Protein AF-A0A9P7BYN9-F1 (afdb_monomer)

Radius of gyration: 14.56 Å; Cα contacts (8 Å, |Δi|>4): 136; chains: 1; bounding box: 38×17×39 Å

Secondary structure (DSSP, 8-state):
-EEEEEEE-TTS-EEEEEEEEEEE---GGG-S---S-EEEEEEEESSTT--EEEEEES---HHHHHHHHIIIIIS---

Nearest PDB structures (foldseek):
  4xb6-assembly1_E  TM=3.215E-01  e=2.404E+00  Escherichia coli str. K-12 substr. MG1655
  3ugv-assembly1_H  TM=3.642E-01  e=5.826E+00  alpha proteobacterium BAL199
  7z15-assembly1_A  TM=2.366E-01  e=2.404E+00  Escherichia coli
  7z19-assembly1_A  TM=2.457E-01  e=3.633E+00  Escherichia coli

Foldseek 3Di:
DDWDFQQADPVRHTWIKDKDKDFDADDDVNDDDHPDGWIKIKIWTPDPVGDMDIDTDRDPDPVVVVVCCCVCRHVVPD

Mean predicted aligned error: 6.22 Å

Structure (mmCIF, N/CA/C/O backbone):
data_AF-A0A9P7BYN9-F1
#
_entry.id   AF-A0A9P7BYN9-F1
#
loop_
_atom_site.group_PDB
_atom_site.id
_atom_site.type_symbol
_atom_site.label_atom_id
_atom_site.label_alt_id
_atom_site.label_comp_id
_atom_site.label_asym_id
_atom_site.label_entity_id
_atom_site.label_seq_id
_atom_site.pdbx_PDB_ins_code
_atom_site.Cartn_x
_atom_site.Cartn_y
_atom_site.Cartn_z
_atom_site.occupancy
_atom_site.B_iso_or_equiv
_atom_site.auth_seq_id
_atom_site.auth_comp_id
_atom_site.auth_asym_id
_atom_site.auth_atom_id
_atom_site.pdbx_PDB_model_num
ATOM 1 N N . MET A 1 1 ? -4.552 11.175 -1.814 1.00 63.84 1 MET A N 1
ATOM 2 C CA . MET A 1 1 ? -4.126 10.868 -3.190 1.00 63.84 1 MET A CA 1
ATOM 3 C C . MET A 1 1 ? -2.736 11.419 -3.495 1.00 63.84 1 MET A C 1
ATOM 5 O O . MET A 1 1 ? -2.562 12.629 -3.596 1.00 63.84 1 MET A O 1
ATOM 9 N N . PHE A 1 2 ? -1.762 10.524 -3.642 1.00 80.62 2 PHE A N 1
ATOM 10 C CA . PHE A 1 2 ? -0.389 10.795 -4.077 1.00 80.62 2 PHE A CA 1
ATOM 11 C C . PHE A 1 2 ? -0.122 10.088 -5.409 1.00 80.62 2 PHE A C 1
ATOM 13 O O . PHE A 1 2 ? -0.703 9.037 -5.667 1.00 80.62 2 PHE A O 1
ATOM 20 N N . LYS A 1 3 ? 0.749 10.654 -6.249 1.00 85.81 3 LYS A N 1
ATOM 21 C CA . LYS A 1 3 ? 1.199 10.043 -7.508 1.00 85.81 3 LYS A CA 1
ATOM 22 C C . LYS A 1 3 ? 2.698 9.820 -7.445 1.00 85.81 3 LYS A C 1
ATOM 24 O O . LYS A 1 3 ? 3.429 10.757 -7.134 1.00 85.81 3 LYS A O 1
ATOM 29 N N . LEU A 1 4 ? 3.141 8.607 -7.742 1.00 85.31 4 LEU A N 1
ATOM 30 C CA . LEU A 1 4 ? 4.554 8.243 -7.777 1.00 85.31 4 LEU A CA 1
ATOM 31 C C . LEU A 1 4 ? 4.862 7.457 -9.046 1.00 85.31 4 LEU A C 1
ATOM 33 O O . LEU A 1 4 ? 3.999 6.761 -9.567 1.00 85.31 4 LEU A O 1
ATOM 37 N N . VAL A 1 5 ? 6.092 7.569 -9.538 1.00 86.06 5 VAL A N 1
ATOM 38 C CA . VAL A 1 5 ? 6.572 6.773 -10.673 1.00 86.06 5 VAL A CA 1
ATOM 39 C C . VAL A 1 5 ? 7.283 5.539 -10.121 1.00 86.06 5 VAL A C 1
ATOM 41 O O . VAL A 1 5 ? 8.205 5.680 -9.320 1.00 86.06 5 VAL A O 1
ATOM 44 N N . ARG A 1 6 ? 6.835 4.348 -10.531 1.00 82.94 6 ARG A N 1
ATOM 45 C CA . ARG A 1 6 ? 7.422 3.049 -10.151 1.00 82.94 6 ARG A CA 1
ATOM 46 C C . ARG A 1 6 ? 8.597 2.663 -11.046 1.00 82.94 6 ARG A C 1
ATOM 48 O O . ARG A 1 6 ? 9.609 2.172 -10.569 1.00 82.94 6 ARG A O 1
ATOM 55 N N . GLY A 1 7 ? 8.469 2.904 -12.346 1.00 83.31 7 GLY A N 1
ATOM 56 C CA . GLY A 1 7 ? 9.457 2.507 -13.345 1.00 83.31 7 GLY A CA 1
ATOM 57 C C . GLY A 1 7 ? 8.978 2.828 -14.754 1.00 83.31 7 GLY A C 1
ATOM 58 O O . GLY A 1 7 ? 8.074 3.646 -14.921 1.00 83.31 7 GLY A O 1
ATOM 59 N N . VAL A 1 8 ? 9.568 2.180 -15.757 1.00 83.88 8 VAL A N 1
ATOM 60 C CA . VAL A 1 8 ? 9.190 2.318 -17.171 1.00 83.88 8 VAL A CA 1
ATOM 61 C C . VAL A 1 8 ? 8.516 1.025 -17.634 1.00 83.88 8 VAL A C 1
ATOM 63 O O . VAL A 1 8 ? 9.015 -0.063 -17.354 1.00 83.88 8 VAL A O 1
ATOM 66 N N . GLY A 1 9 ? 7.365 1.147 -18.291 1.00 80.88 9 GLY A N 1
ATOM 67 C CA . GLY A 1 9 ? 6.611 0.031 -18.851 1.00 80.88 9 GLY A CA 1
ATOM 68 C C . GLY A 1 9 ? 7.235 -0.527 -20.126 1.00 80.88 9 GLY A C 1
ATOM 69 O O . GLY A 1 9 ? 8.189 0.021 -20.678 1.00 80.88 9 GLY A O 1
ATOM 70 N N . SER A 1 10 ? 6.671 -1.626 -20.624 1.00 78.88 10 SER A N 1
ATOM 71 C CA . SER A 1 10 ? 7.087 -2.257 -21.886 1.00 78.88 10 SER A CA 1
ATOM 72 C C . SER A 1 10 ? 6.924 -1.346 -23.109 1.00 78.88 10 SER A C 1
ATOM 74 O O . SER A 1 10 ? 7.547 -1.571 -24.139 1.00 78.88 10 SER A O 1
ATOM 76 N N . ASP A 1 11 ? 6.083 -0.322 -22.996 1.00 82.75 11 ASP A N 1
ATOM 77 C CA . ASP A 1 11 ? 5.819 0.720 -23.987 1.00 82.75 11 ASP A CA 1
ATOM 78 C C . ASP A 1 11 ? 6.779 1.921 -23.884 1.00 82.75 11 ASP A C 1
ATOM 80 O O . ASP A 1 11 ? 6.638 2.896 -24.623 1.00 82.75 11 ASP A O 1
ATOM 84 N N . GLY A 1 12 ? 7.750 1.877 -22.965 1.00 84.00 12 GLY A N 1
ATOM 85 C CA . GLY A 1 12 ? 8.683 2.976 -22.723 1.00 84.00 12 GLY A CA 1
ATOM 86 C C . GLY A 1 12 ? 8.081 4.150 -21.944 1.00 84.00 12 GLY A C 1
ATOM 87 O O . GLY A 1 12 ? 8.759 5.162 -21.767 1.00 84.00 12 GLY A O 1
ATOM 88 N N . GLN A 1 13 ? 6.837 4.043 -21.461 1.00 87.50 13 GLN A N 1
ATOM 89 C CA . GLN A 1 13 ? 6.172 5.099 -20.695 1.00 87.50 13 GLN A CA 1
ATOM 90 C C . GLN A 1 13 ? 6.372 4.914 -19.184 1.00 87.50 13 GLN A C 1
ATOM 92 O O . GLN A 1 13 ? 6.485 3.785 -18.700 1.00 87.50 13 GLN A O 1
ATOM 97 N N . PRO A 1 14 ? 6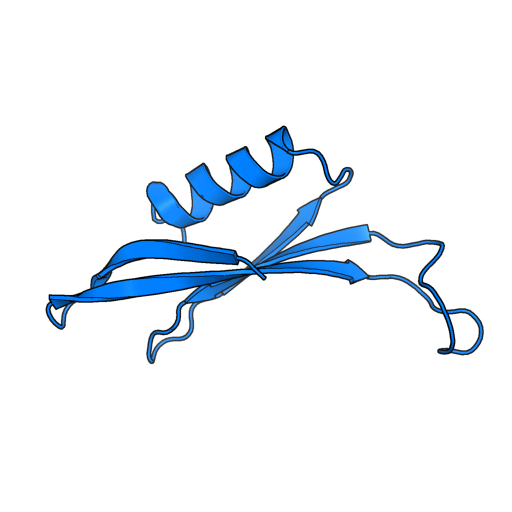.405 6.002 -18.395 1.00 87.56 14 PRO A N 1
ATOM 98 C CA . PRO A 1 14 ? 6.500 5.895 -16.947 1.00 87.56 14 PRO A CA 1
ATOM 99 C C . PRO A 1 14 ? 5.231 5.266 -16.358 1.00 87.56 14 PRO A C 1
ATOM 101 O O . PRO A 1 14 ? 4.116 5.749 -16.561 1.00 87.56 14 PRO A O 1
ATOM 104 N N . ILE A 1 15 ? 5.410 4.222 -15.552 1.00 88.12 15 ILE A N 1
ATOM 105 C CA . ILE A 1 15 ? 4.338 3.605 -14.771 1.00 88.12 15 ILE A CA 1
ATOM 106 C C . ILE A 1 15 ? 4.049 4.504 -13.572 1.00 88.12 15 ILE A C 1
ATOM 108 O O . ILE A 1 15 ? 4.840 4.585 -12.628 1.00 88.12 15 ILE A O 1
ATOM 112 N N . VAL A 1 16 ? 2.899 5.176 -13.609 1.00 89.69 16 VAL A N 1
ATOM 113 C CA . VAL A 1 16 ? 2.417 6.018 -12.511 1.00 89.69 16 VAL A CA 1
ATOM 114 C C . VAL A 1 16 ? 1.526 5.197 -11.586 1.00 89.69 16 VAL A C 1
ATOM 116 O O . VAL A 1 16 ? 0.525 4.633 -12.020 1.00 89.69 16 VAL A O 1
ATOM 119 N N . VAL A 1 17 ? 1.857 5.176 -10.300 1.00 89.75 17 VAL A N 1
ATOM 120 C CA . VAL A 1 17 ? 1.047 4.598 -9.227 1.00 89.75 17 VAL A CA 1
ATOM 121 C C . VAL A 1 17 ? 0.319 5.720 -8.501 1.00 89.75 17 VAL A C 1
ATOM 123 O O . VAL A 1 17 ? 0.929 6.689 -8.045 1.00 89.75 17 VAL A O 1
ATOM 126 N N . GLU A 1 18 ? -0.993 5.581 -8.371 1.00 91.25 18 GLU A N 1
ATOM 127 C CA . GLU A 1 18 ? -1.818 6.429 -7.522 1.00 91.25 18 GLU A CA 1
ATOM 128 C C . GLU A 1 18 ? -2.056 5.762 -6.184 1.00 91.25 18 GLU A C 1
ATOM 130 O O . GLU A 1 18 ? -2.586 4.660 -6.135 1.00 91.25 18 GLU A O 1
ATOM 135 N N . ILE A 1 19 ? -1.699 6.452 -5.107 1.00 89.69 19 ILE A N 1
ATOM 136 C CA . ILE A 1 19 ? -1.824 5.953 -3.743 1.00 89.69 19 ILE A CA 1
ATOM 137 C C . ILE A 1 19 ? -2.874 6.767 -3.007 1.00 89.69 19 ILE A C 1
ATOM 139 O O . ILE A 1 19 ? -2.852 8.004 -3.026 1.00 89.69 19 ILE A O 1
ATOM 143 N N . ASP A 1 20 ? -3.776 6.078 -2.323 1.00 89.62 20 ASP A N 1
ATOM 144 C CA . ASP A 1 20 ? -4.773 6.702 -1.473 1.00 89.62 20 ASP A CA 1
ATOM 145 C C . ASP A 1 20 ? -4.912 6.003 -0.121 1.00 89.62 20 ASP A C 1
ATOM 147 O O . ASP A 1 20 ? -4.588 4.827 0.053 1.00 89.62 20 ASP A O 1
ATOM 151 N N . GLU A 1 21 ? -5.391 6.765 0.856 1.00 89.12 21 GLU A N 1
ATOM 152 C CA . GLU A 1 21 ? -5.580 6.314 2.227 1.00 89.12 21 GLU A CA 1
ATOM 153 C C . GLU A 1 21 ? -7.045 6.464 2.603 1.00 89.12 21 GLU A C 1
ATOM 155 O O . GLU A 1 21 ? -7.617 7.555 2.566 1.00 89.12 21 GLU A O 1
ATOM 160 N N . SER A 1 22 ? -7.653 5.369 3.034 1.00 88.12 22 SER A N 1
ATOM 161 C CA . SER A 1 22 ? -9.054 5.349 3.417 1.00 88.12 22 SER A CA 1
ATOM 162 C C . SER A 1 22 ? -9.232 4.623 4.739 1.00 88.12 22 SER A C 1
ATOM 164 O O . SER A 1 22 ? -8.803 3.488 4.917 1.00 88.12 22 SER A O 1
ATOM 166 N N . LYS A 1 23 ? -9.917 5.262 5.691 1.00 87.19 23 LYS A N 1
ATOM 167 C CA . LYS A 1 23 ? -10.369 4.581 6.907 1.00 87.19 23 LYS A CA 1
ATOM 168 C C . LYS A 1 23 ? -11.632 3.787 6.579 1.00 87.19 23 LYS A C 1
ATOM 170 O O . LYS A 1 23 ? -12.635 4.381 6.174 1.00 87.19 23 LYS A O 1
ATOM 175 N N . PHE A 1 24 ? -11.597 2.473 6.765 1.00 84.00 24 PHE A N 1
ATOM 176 C CA . PHE A 1 24 ? -12.726 1.562 6.591 1.00 84.00 24 PHE A CA 1
ATOM 177 C C . PHE A 1 24 ? -13.305 1.193 7.944 1.00 84.00 24 PHE A C 1
ATOM 179 O O . PHE A 1 24 ? -12.597 0.758 8.840 1.00 84.00 24 PHE A O 1
ATOM 186 N N . GLY A 1 25 ? -14.608 1.372 8.108 1.00 84.88 25 GLY A N 1
ATOM 187 C CA . GLY A 1 25 ? -15.249 1.132 9.387 1.00 84.88 25 GLY A CA 1
ATOM 188 C C . GLY A 1 25 ? -16.738 1.400 9.341 1.00 84.88 25 GLY A C 1
ATOM 189 O O . GLY A 1 25 ? -17.228 2.104 8.444 1.00 84.88 25 GLY A O 1
ATOM 190 N N . LYS A 1 26 ? -17.455 0.819 10.304 1.00 80.75 26 LYS A N 1
ATOM 191 C CA . LYS A 1 26 ? -18.904 0.962 10.412 1.00 80.75 26 LYS A CA 1
ATOM 192 C C . LYS A 1 26 ? -19.235 2.425 10.694 1.00 80.75 26 LYS A C 1
ATOM 194 O O . LYS A 1 26 ? -18.729 3.038 11.630 1.00 80.75 26 LYS A O 1
ATOM 199 N N . ARG A 1 27 ? -20.094 2.998 9.857 1.00 81.75 27 ARG A N 1
ATOM 200 C CA . ARG A 1 27 ? -20.641 4.340 10.071 1.00 81.75 27 ARG A CA 1
ATOM 201 C C . ARG A 1 27 ? -21.896 4.231 10.932 1.00 81.75 27 ARG A C 1
ATOM 203 O O . ARG A 1 27 ? -22.692 3.308 10.746 1.00 81.75 27 ARG A O 1
ATOM 210 N N . LYS A 1 28 ? -22.113 5.187 11.838 1.00 79.00 28 LYS A N 1
ATOM 211 C CA . LYS A 1 28 ? -23.363 5.265 12.606 1.00 79.00 28 LYS A CA 1
AT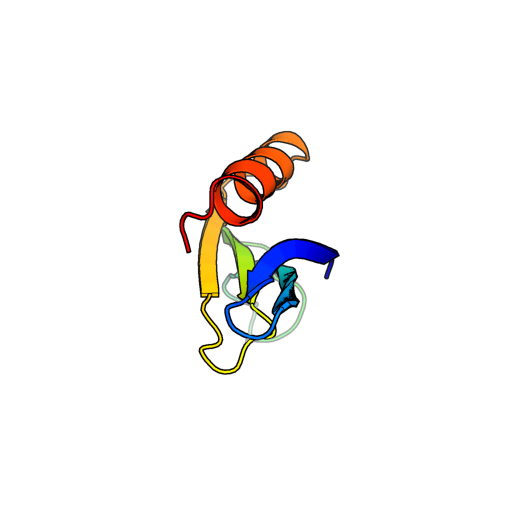OM 212 C C . LYS A 1 28 ? -24.514 5.526 11.627 1.00 79.00 28 LYS A C 1
ATOM 214 O O . LYS A 1 28 ? -24.520 6.540 10.939 1.00 79.00 28 LYS A O 1
ATOM 219 N N . TYR A 1 29 ? -25.451 4.585 11.508 1.00 83.56 29 TYR A N 1
ATOM 220 C CA . TYR A 1 29 ? -26.553 4.640 10.531 1.00 83.56 29 TYR A CA 1
ATOM 221 C C . TYR A 1 29 ? -26.109 4.824 9.066 1.00 83.56 29 TYR A C 1
ATOM 223 O O . TYR A 1 29 ? -26.795 5.488 8.293 1.00 83.56 29 TYR A O 1
ATOM 231 N N . ASN A 1 30 ? -24.935 4.306 8.681 1.00 79.88 30 ASN A N 1
ATOM 232 C CA . ASN A 1 30 ? -24.321 4.540 7.362 1.00 79.88 30 ASN A CA 1
ATOM 233 C C . ASN A 1 30 ? -24.050 6.023 7.020 1.00 79.88 30 ASN A C 1
ATOM 235 O O . ASN A 1 30 ? -23.656 6.342 5.897 1.00 79.88 30 ASN A O 1
ATOM 239 N N . LYS A 1 31 ? -24.175 6.929 7.999 1.00 76.12 31 LYS A N 1
ATOM 240 C CA . LYS A 1 31 ? -24.020 8.380 7.855 1.00 76.12 31 LYS A CA 1
ATOM 241 C C . LYS A 1 31 ? -22.882 8.903 8.741 1.00 76.12 31 LYS A C 1
ATOM 243 O O . LYS A 1 31 ? -22.525 8.308 9.755 1.00 76.12 31 LYS A O 1
ATOM 248 N N . GLY A 1 32 ? -22.307 10.038 8.351 1.00 76.69 32 GLY A N 1
ATOM 249 C CA . GLY A 1 32 ? -21.294 10.741 9.143 1.00 76.69 32 GLY A CA 1
ATOM 250 C C . GLY A 1 32 ? -19.886 10.125 9.124 1.00 76.69 32 GLY A C 1
ATOM 251 O O . GLY A 1 32 ? -19.548 9.270 8.300 1.00 76.69 32 GLY A O 1
ATOM 252 N N . LYS A 1 33 ? -19.038 10.633 10.028 1.00 74.75 33 LYS A N 1
ATOM 253 C CA . LYS A 1 33 ? -17.611 10.295 10.144 1.00 74.75 33 LYS A CA 1
ATOM 254 C C . LYS A 1 33 ? -17.420 8.843 10.598 1.00 74.75 33 LYS A C 1
ATOM 256 O O . LYS A 1 33 ? -18.152 8.341 11.446 1.00 74.75 33 LYS A O 1
ATOM 261 N N . ARG A 1 34 ? -16.394 8.177 10.062 1.00 73.75 34 ARG A N 1
ATOM 262 C CA . ARG A 1 34 ? -15.963 6.846 10.516 1.00 73.75 34 ARG A CA 1
ATOM 263 C C . ARG A 1 34 ? -15.154 6.991 11.804 1.00 73.75 34 ARG A C 1
ATOM 265 O O . ARG A 1 34 ? -14.032 7.499 11.767 1.00 73.75 34 ARG A O 1
ATOM 272 N N . VAL A 1 35 ? -15.753 6.604 12.927 1.00 65.56 35 VAL A N 1
ATOM 273 C CA . VAL A 1 35 ? -15.148 6.732 14.262 1.00 65.56 35 VAL A CA 1
ATOM 274 C C . VAL A 1 35 ? -14.290 5.500 14.550 1.00 65.56 35 VAL A C 1
ATOM 276 O O . VAL A 1 35 ? -13.069 5.643 14.617 1.00 65.56 35 VAL A O 1
ATOM 279 N N . ASP A 1 36 ? -14.885 4.306 14.521 1.00 75.31 36 ASP A N 1
ATOM 280 C CA . ASP A 1 36 ? -14.174 3.024 14.577 1.00 75.31 36 ASP A CA 1
ATOM 281 C C . ASP A 1 36 ? -13.905 2.477 13.181 1.00 75.31 36 ASP A C 1
ATOM 283 O O . ASP A 1 36 ? -14.794 2.456 12.327 1.00 75.31 36 ASP A O 1
ATOM 287 N N . GLY A 1 37 ? -12.663 2.064 12.931 1.00 79.75 37 GLY A N 1
ATOM 288 C CA . GLY A 1 37 ? -12.271 1.521 11.640 1.00 79.75 37 GLY A CA 1
ATOM 289 C C . GLY A 1 37 ? -10.772 1.307 11.476 1.00 79.75 37 GLY A C 1
ATOM 290 O O . GLY A 1 37 ? -9.967 1.960 12.138 1.00 79.75 37 GLY A O 1
ATOM 291 N N . VAL A 1 38 ? -10.433 0.421 10.548 1.00 87.88 38 VAL A N 1
ATOM 292 C CA . VAL A 1 38 ? -9.071 0.086 10.135 1.00 87.88 38 VAL A CA 1
ATOM 293 C C . VAL A 1 38 ? -8.638 1.053 9.038 1.00 87.88 38 VAL A C 1
ATOM 295 O O . VAL A 1 38 ? -9.422 1.396 8.150 1.00 87.88 38 VAL A O 1
ATOM 298 N N . TRP A 1 39 ? -7.399 1.526 9.096 1.00 89.19 39 TRP A N 1
ATOM 299 C CA . TRP A 1 39 ? -6.828 2.287 7.993 1.00 89.19 39 TRP A CA 1
ATOM 300 C C . TRP A 1 39 ? -6.415 1.330 6.887 1.00 89.19 39 TRP A C 1
ATOM 302 O O . TRP A 1 39 ? -5.747 0.336 7.145 1.00 89.19 39 TRP A O 1
ATOM 312 N N . VAL A 1 40 ? -6.812 1.632 5.660 1.00 89.81 40 VAL A N 1
ATOM 313 C CA . VAL A 1 40 ? -6.372 0.914 4.470 1.00 89.81 40 VAL A CA 1
ATOM 314 C C . VAL A 1 40 ? -5.612 1.892 3.598 1.00 89.81 40 VAL A C 1
ATOM 316 O O . VAL A 1 40 ? -6.100 2.985 3.308 1.00 89.81 40 VAL A O 1
ATOM 319 N N . VAL A 1 41 ? -4.417 1.489 3.197 1.00 90.56 41 VAL A N 1
ATOM 320 C CA . VAL A 1 41 ? -3.613 2.178 2.195 1.00 90.56 41 VAL A CA 1
ATOM 321 C C . VAL A 1 41 ? -3.683 1.341 0.934 1.00 90.56 41 VAL A C 1
ATOM 323 O O . VAL A 1 41 ? -3.439 0.135 0.979 1.00 90.56 41 VAL A O 1
ATOM 326 N N . GLY A 1 42 ? -4.060 1.966 -0.171 1.00 90.44 42 GLY A N 1
ATOM 327 C CA . GLY A 1 42 ? -4.144 1.304 -1.460 1.00 90.44 42 GLY A CA 1
ATOM 328 C C . GLY A 1 42 ? -3.348 2.047 -2.510 1.00 90.44 42 GLY A C 1
ATOM 329 O O . GLY A 1 42 ? -3.248 3.271 -2.453 1.00 90.44 42 GLY A O 1
ATOM 330 N N . GLY A 1 43 ? -2.806 1.307 -3.468 1.00 91.38 43 GLY A N 1
ATOM 331 C CA . GLY A 1 43 ? -2.181 1.868 -4.654 1.00 91.38 43 GLY A CA 1
ATOM 332 C C . GLY A 1 43 ? -2.716 1.201 -5.910 1.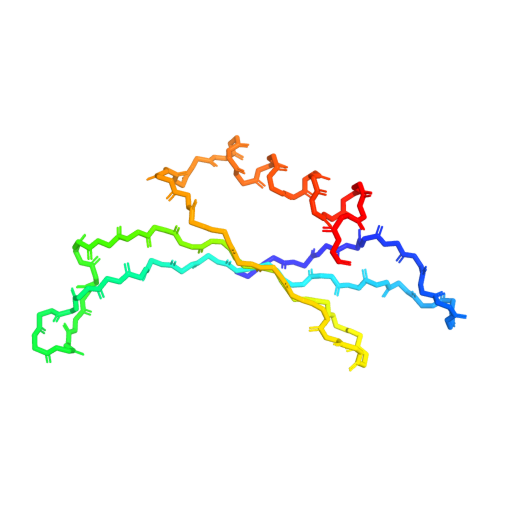00 91.38 43 GLY A C 1
ATOM 333 O O . GLY A 1 43 ? -2.967 -0.002 -5.898 1.00 91.38 43 GLY A O 1
ATOM 334 N N . VAL A 1 44 ? -2.896 1.972 -6.979 1.00 90.94 44 VAL A N 1
ATOM 335 C CA . VAL A 1 44 ? -3.295 1.470 -8.296 1.00 90.94 44 VAL A CA 1
ATOM 336 C C . VAL A 1 44 ? -2.369 2.013 -9.374 1.00 90.94 44 VAL A C 1
ATOM 338 O O . VAL A 1 44 ? -2.101 3.214 -9.442 1.00 90.94 44 VAL A O 1
ATOM 341 N N . GLU A 1 45 ? -1.879 1.128 -10.231 1.00 90.25 45 GLU A N 1
ATOM 342 C CA . GLU A 1 45 ? -1.125 1.509 -11.417 1.00 90.25 45 GLU A CA 1
ATOM 343 C C . GLU A 1 45 ? -2.061 2.103 -12.476 1.00 90.25 45 GLU A C 1
ATOM 345 O O . GLU A 1 45 ? -3.103 1.541 -12.820 1.00 90.25 45 GLU A O 1
ATOM 350 N N . ARG A 1 46 ? -1.669 3.240 -13.054 1.00 88.81 46 ARG A N 1
ATOM 351 C CA . ARG A 1 46 ? -2.319 3.863 -14.217 1.00 88.81 46 ARG A CA 1
ATOM 352 C C . ARG A 1 46 ? -1.899 3.177 -15.522 1.00 88.81 46 ARG A C 1
ATOM 354 O O . ARG A 1 46 ? -1.592 3.837 -16.507 1.00 88.81 46 ARG A O 1
ATOM 361 N N . THR A 1 47 ? -1.896 1.851 -15.519 1.00 86.75 47 THR A N 1
ATOM 362 C CA . THR A 1 47 ? -1.607 0.991 -16.671 1.00 86.75 47 THR A CA 1
ATOM 363 C C . THR A 1 47 ? -2.892 0.302 -17.143 1.00 86.75 47 THR A C 1
ATOM 365 O O . THR A 1 47 ? -3.889 0.294 -16.413 1.00 86.75 47 THR A O 1
ATOM 368 N N . PRO A 1 48 ? -2.919 -0.285 -18.354 1.00 83.44 48 PRO A N 1
ATOM 369 C CA . PRO A 1 48 ? -4.060 -1.081 -18.813 1.00 83.44 48 PRO A CA 1
ATOM 370 C C . PRO A 1 48 ? -4.374 -2.274 -17.900 1.00 83.44 48 PRO A C 1
ATOM 372 O O . PRO A 1 48 ? -5.543 -2.579 -17.679 1.00 83.44 48 PRO A O 1
ATOM 375 N N . GLU A 1 49 ? -3.342 -2.899 -17.327 1.00 85.19 49 GLU A N 1
ATOM 376 C CA . GLU A 1 49 ? -3.470 -4.029 -16.396 1.00 85.19 49 GLU A CA 1
ATOM 377 C C . GLU A 1 49 ? -4.068 -3.620 -15.042 1.00 85.19 49 GLU A C 1
ATOM 379 O O . GLU A 1 49 ? -4.653 -4.456 -14.356 1.00 85.19 49 GLU A O 1
ATOM 384 N N . ARG A 1 50 ? -3.959 -2.332 -14.670 1.00 84.94 50 ARG A N 1
ATOM 385 C CA . ARG A 1 50 ? -4.513 -1.748 -13.435 1.00 84.94 50 ARG A CA 1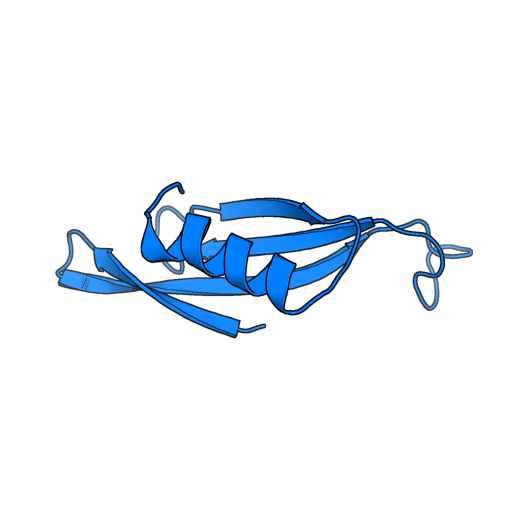
ATOM 386 C C . ARG A 1 50 ? -4.186 -2.558 -12.185 1.00 84.94 50 ARG A C 1
ATOM 388 O O . ARG A 1 50 ? -5.047 -2.760 -11.324 1.00 84.94 50 ARG A O 1
ATOM 395 N N . LYS A 1 51 ? -2.941 -3.021 -12.075 1.00 87.94 51 LYS A N 1
ATOM 396 C CA . LYS A 1 51 ? -2.508 -3.737 -10.882 1.00 87.94 51 LYS A CA 1
ATOM 397 C C . LYS A 1 51 ? -2.705 -2.860 -9.649 1.00 87.94 51 LYS A C 1
ATOM 399 O O . LYS A 1 51 ? -2.468 -1.648 -9.686 1.00 87.94 51 LYS A O 1
ATOM 404 N N . MET A 1 52 ? -3.173 -3.471 -8.568 1.00 89.38 52 MET A N 1
ATOM 405 C CA . MET A 1 52 ? -3.492 -2.759 -7.340 1.00 89.38 52 MET A CA 1
ATOM 406 C C . MET A 1 52 ? -3.077 -3.550 -6.109 1.00 89.38 52 MET A C 1
ATOM 408 O O . MET A 1 52 ? -3.143 -4.777 -6.096 1.00 89.38 52 MET A O 1
ATOM 412 N N . PHE A 1 53 ? -2.734 -2.828 -5.049 1.00 88.62 53 PHE A N 1
ATOM 413 C CA . PHE A 1 53 ? -2.533 -3.393 -3.721 1.00 88.62 53 PHE A CA 1
ATOM 414 C C . PHE A 1 53 ? -3.408 -2.663 -2.705 1.00 88.62 53 PHE A C 1
ATOM 416 O O . PHE A 1 53 ? -3.714 -1.480 -2.861 1.00 88.62 53 PHE A O 1
ATOM 423 N N . LEU A 1 54 ? -3.811 -3.378 -1.657 1.00 90.00 54 LEU A N 1
ATOM 424 C CA . LEU A 1 54 ? -4.605 -2.863 -0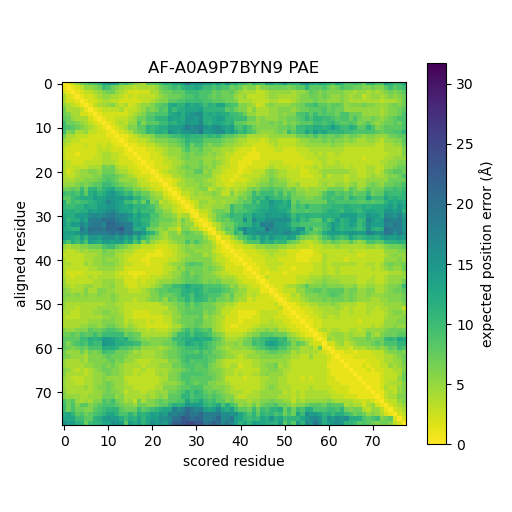.545 1.00 90.00 54 LEU A CA 1
ATOM 425 C C . LEU A 1 54 ? -4.056 -3.461 0.747 1.00 90.00 54 LEU A C 1
ATOM 427 O O . LEU A 1 54 ? -4.036 -4.679 0.909 1.00 90.00 54 LEU A O 1
ATOM 431 N N . LEU A 1 55 ? -3.619 -2.609 1.667 1.00 90.06 55 LEU A N 1
ATOM 432 C CA . LEU A 1 55 ? -3.003 -3.023 2.923 1.00 90.06 55 LEU A CA 1
ATOM 433 C C . LEU A 1 55 ? -3.681 -2.350 4.097 1.00 90.06 55 LEU A C 1
ATOM 435 O O . LEU A 1 55 ? -3.804 -1.127 4.155 1.00 90.06 55 LEU A O 1
ATOM 439 N N . THR A 1 56 ? -4.081 -3.159 5.069 1.00 90.06 56 THR A N 1
ATOM 440 C CA . THR A 1 56 ? -4.550 -2.668 6.359 1.00 90.06 56 THR A CA 1
ATOM 441 C C . THR A 1 56 ? -3.361 -2.252 7.211 1.00 90.06 56 THR A C 1
ATOM 443 O O . THR A 1 56 ? -2.492 -3.072 7.504 1.00 90.06 56 THR A O 1
ATOM 446 N N . VAL A 1 57 ? -3.340 -0.999 7.656 1.00 86.81 57 VAL A N 1
ATOM 447 C CA . VAL A 1 57 ? -2.337 -0.484 8.587 1.00 86.81 57 VAL A CA 1
ATOM 448 C C . VAL A 1 57 ? -2.983 -0.160 9.933 1.00 86.81 57 VAL A C 1
ATOM 450 O O . VAL A 1 57 ? -4.059 0.442 9.973 1.00 86.81 57 VAL A O 1
ATOM 453 N N . PRO A 1 58 ? -2.346 -0.524 11.058 1.00 80.25 58 PRO A N 1
ATOM 454 C CA . PRO A 1 58 ? -2.872 -0.184 12.375 1.00 80.25 58 PRO A CA 1
ATOM 455 C C . PRO A 1 58 ? -2.770 1.324 12.643 1.00 80.25 58 PRO A C 1
ATOM 457 O O . PRO A 1 58 ? -3.691 1.910 13.204 1.00 80.25 58 PRO A O 1
ATOM 460 N N . ASN A 1 59 ? -1.689 1.967 12.181 1.00 80.25 59 ASN A N 1
ATOM 461 C CA . ASN A 1 59 ? -1.411 3.385 12.409 1.00 80.25 59 ASN A CA 1
ATOM 462 C C . ASN A 1 59 ? -1.011 4.113 11.116 1.00 80.25 59 ASN A C 1
ATOM 464 O O . ASN A 1 59 ? -0.125 3.665 10.380 1.00 80.25 59 ASN A O 1
ATOM 468 N N . ARG A 1 60 ? -1.619 5.287 10.892 1.00 79.38 60 ARG A N 1
ATOM 469 C CA . ARG A 1 60 ? -1.308 6.238 9.809 1.00 79.38 60 ARG A CA 1
ATOM 470 C C . ARG A 1 60 ? -0.113 7.123 10.183 1.00 79.38 60 ARG A C 1
ATOM 472 O O . ARG A 1 60 ? -0.263 8.329 10.381 1.00 79.38 60 ARG A O 1
ATOM 479 N N . ASN A 1 61 ? 1.061 6.521 10.323 1.00 84.31 61 ASN A N 1
ATOM 480 C CA . ASN A 1 61 ? 2.295 7.259 10.578 1.00 84.31 61 ASN A CA 1
ATOM 481 C C . ASN A 1 61 ? 3.069 7.435 9.267 1.00 84.31 61 ASN A C 1
ATOM 483 O O . ASN A 1 61 ? 2.987 6.597 8.369 1.00 84.31 61 ASN A O 1
ATOM 487 N N . GLN A 1 62 ? 3.861 8.506 9.163 1.00 84.56 62 GLN A N 1
ATOM 488 C CA . GLN A 1 62 ? 4.711 8.736 7.986 1.00 84.56 62 GLN A CA 1
ATOM 489 C C . GLN A 1 62 ? 5.640 7.549 7.707 1.00 84.56 62 GLN A C 1
ATOM 491 O O . GLN A 1 62 ? 5.832 7.190 6.552 1.00 84.56 62 GLN A O 1
ATOM 496 N N . ASN A 1 63 ? 6.156 6.899 8.754 1.00 87.12 63 ASN A N 1
ATOM 497 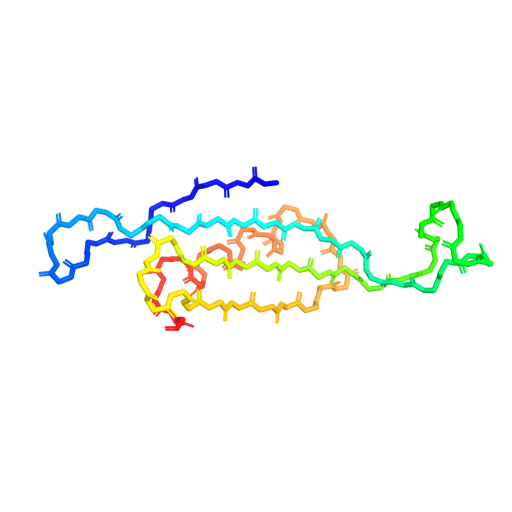C CA . ASN A 1 63 ? 7.035 5.739 8.613 1.00 87.12 63 ASN A CA 1
ATOM 498 C C . ASN A 1 63 ? 6.321 4.545 7.966 1.00 87.12 63 ASN A C 1
ATOM 500 O O . ASN A 1 63 ? 6.891 3.916 7.081 1.00 87.12 63 ASN A O 1
ATOM 504 N N . THR A 1 64 ? 5.074 4.255 8.361 1.00 85.00 64 THR A N 1
ATOM 505 C CA . THR A 1 64 ? 4.288 3.166 7.760 1.00 85.00 64 THR A CA 1
ATOM 506 C C . THR A 1 64 ? 3.978 3.454 6.296 1.00 85.00 64 THR A C 1
ATOM 508 O O . THR A 1 64 ? 4.110 2.568 5.459 1.00 85.00 64 THR A O 1
ATOM 511 N N . LEU A 1 65 ? 3.622 4.699 5.969 1.00 84.44 65 LEU A N 1
ATOM 512 C CA . LEU A 1 65 ? 3.356 5.105 4.586 1.00 84.44 65 LEU A CA 1
ATOM 513 C C . LEU A 1 65 ? 4.615 5.051 3.720 1.00 84.44 65 LEU A C 1
ATOM 515 O O . LEU A 1 65 ? 4.565 4.548 2.602 1.00 84.44 65 LEU A O 1
ATOM 519 N N . LYS A 1 66 ? 5.750 5.518 4.248 1.00 86.75 66 LYS A N 1
ATOM 520 C CA . LYS A 1 66 ? 7.038 5.466 3.555 1.00 86.75 66 LYS A CA 1
ATOM 521 C C . LYS A 1 66 ? 7.463 4.025 3.272 1.00 86.75 66 LYS A C 1
ATOM 523 O O . LYS A 1 66 ? 7.852 3.740 2.149 1.00 86.75 66 LYS A O 1
ATOM 528 N N . LEU A 1 67 ? 7.321 3.126 4.251 1.00 86.50 67 LEU A N 1
ATOM 529 C CA . LEU A 1 67 ? 7.621 1.703 4.080 1.00 86.50 67 LEU A CA 1
ATOM 530 C C . LEU A 1 67 ? 6.784 1.092 2.948 1.00 86.50 67 LEU A C 1
ATOM 532 O O . LEU A 1 67 ? 7.327 0.446 2.065 1.00 86.50 67 LEU A O 1
ATOM 536 N N . ILE A 1 68 ? 5.472 1.350 2.938 1.00 86.06 68 ILE A N 1
ATOM 537 C CA . ILE A 1 68 ? 4.574 0.849 1.888 1.00 86.06 68 ILE A CA 1
ATOM 538 C C . ILE A 1 68 ? 4.974 1.403 0.518 1.00 86.06 68 ILE A C 1
ATOM 540 O O . ILE A 1 68 ? 5.025 0.663 -0.459 1.00 86.06 68 ILE A O 1
ATOM 544 N N . ILE A 1 69 ? 5.284 2.695 0.431 1.00 85.56 69 ILE A N 1
ATOM 545 C CA . ILE A 1 69 ? 5.739 3.300 -0.821 1.00 85.56 69 ILE A CA 1
ATOM 546 C C . ILE A 1 69 ? 7.030 2.633 -1.305 1.00 85.56 69 ILE A C 1
ATOM 548 O O . ILE A 1 69 ? 7.105 2.237 -2.463 1.00 85.56 69 ILE A O 1
ATOM 552 N N . ASP A 1 70 ? 8.029 2.482 -0.437 1.00 86.00 70 ASP A N 1
ATOM 553 C CA . ASP A 1 70 ? 9.308 1.886 -0.818 1.00 86.00 70 ASP A CA 1
ATOM 554 C C . ASP A 1 70 ? 9.117 0.421 -1.270 1.00 86.00 70 ASP A C 1
ATOM 556 O O . ASP A 1 70 ? 9.538 0.060 -2.366 1.00 86.00 70 ASP A O 1
ATOM 560 N N . THR A 1 71 ? 8.361 -0.387 -0.523 1.00 84.75 71 THR A N 1
ATOM 561 C CA . THR A 1 71 ? 8.148 -1.810 -0.841 1.00 84.75 71 THR A CA 1
ATOM 562 C C . THR A 1 71 ? 7.315 -2.050 -2.105 1.00 84.75 71 THR A C 1
ATOM 564 O O . THR A 1 71 ? 7.619 -2.948 -2.889 1.00 84.75 71 THR A O 1
ATOM 567 N N . PHE A 1 72 ? 6.240 -1.290 -2.322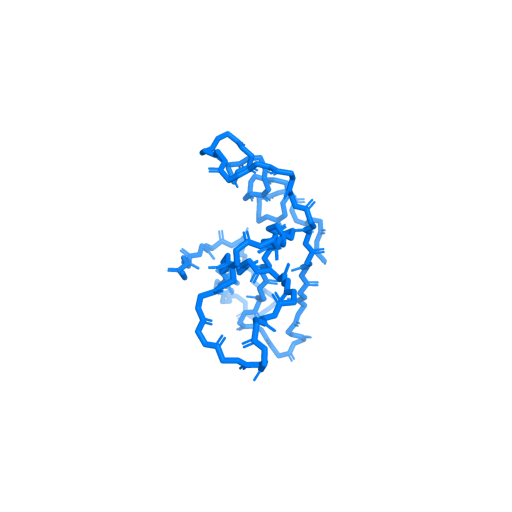 1.00 81.50 72 PHE A N 1
ATOM 568 C CA . PHE A 1 72 ? 5.309 -1.571 -3.424 1.00 81.50 72 PHE A CA 1
ATOM 569 C C . PHE A 1 72 ? 5.613 -0.751 -4.681 1.00 81.50 72 PHE A C 1
ATOM 571 O O . PHE A 1 72 ? 5.398 -1.228 -5.794 1.00 81.50 72 PHE A O 1
ATOM 578 N N . VAL A 1 73 ? 6.151 0.464 -4.532 1.00 78.94 73 VAL A N 1
ATOM 579 C CA . VAL A 1 73 ? 6.453 1.345 -5.670 1.00 78.94 73 VAL A CA 1
ATOM 580 C C . VAL A 1 73 ? 7.895 1.198 -6.136 1.00 78.94 73 VAL A C 1
ATOM 582 O O . VAL A 1 73 ? 8.103 1.185 -7.340 1.00 78.94 73 VAL A O 1
ATOM 585 N N . LYS A 1 74 ? 8.889 1.083 -5.244 1.00 73.06 74 LYS A N 1
ATOM 586 C CA . LYS A 1 74 ? 10.298 0.992 -5.677 1.00 73.06 74 LYS A CA 1
ATOM 587 C C . LYS A 1 74 ? 10.752 -0.437 -5.931 1.00 73.06 74 LYS A C 1
ATOM 589 O O . LYS A 1 74 ? 11.343 -0.690 -6.974 1.00 73.06 74 LYS A O 1
ATOM 594 N N . ASP A 1 75 ? 10.443 -1.365 -5.025 1.00 71.88 75 ASP A N 1
ATOM 595 C CA . ASP A 1 75 ? 10.917 -2.756 -5.159 1.00 71.88 75 ASP A CA 1
ATOM 596 C C . ASP A 1 75 ? 10.130 -3.556 -6.203 1.00 71.88 75 ASP A C 1
ATOM 598 O O . ASP A 1 75 ? 10.515 -4.655 -6.592 1.00 71.88 75 ASP A O 1
ATOM 602 N N . GLY A 1 76 ? 9.020 -3.003 -6.689 1.00 66.50 76 GLY A N 1
ATOM 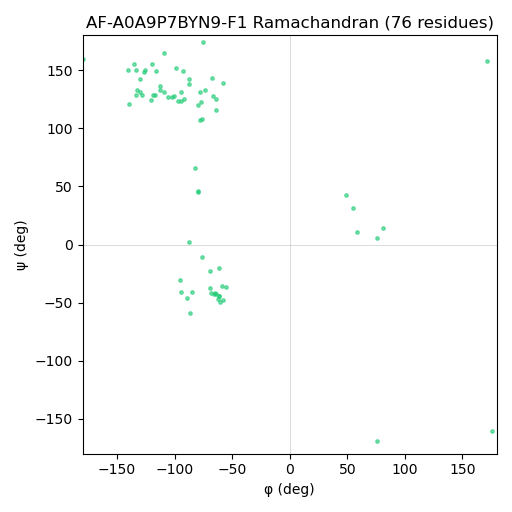603 C CA . GLY A 1 76 ? 8.298 -3.584 -7.803 1.00 66.50 76 GLY A CA 1
ATOM 604 C C . GLY A 1 76 ? 7.361 -4.743 -7.448 1.00 66.50 76 GLY A C 1
ATOM 605 O O . GLY A 1 76 ? 6.912 -5.419 -8.368 1.00 66.50 76 GLY A O 1
ATOM 606 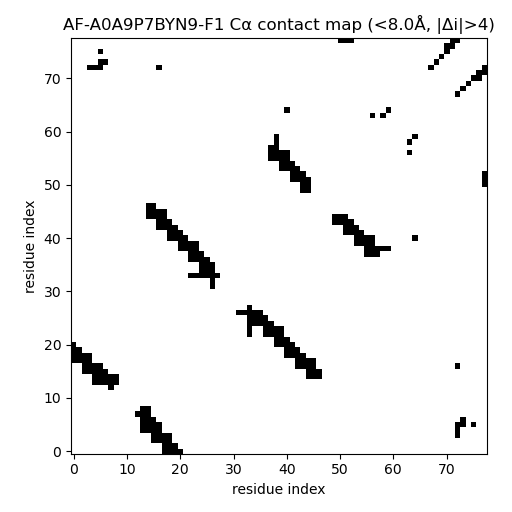N N . ASN A 1 77 ? 7.029 -4.964 -6.176 1.00 63.06 77 ASN A N 1
ATOM 607 C CA . ASN A 1 77 ? 6.251 -6.124 -5.710 1.00 63.06 77 ASN A CA 1
ATOM 608 C C . ASN A 1 77 ? 4.715 -6.019 -5.916 1.00 63.06 77 ASN A C 1
ATOM 610 O O . ASN A 1 77 ? 3.953 -6.301 -4.991 1.00 63.06 77 ASN A O 1
ATOM 614 N N . ILE A 1 78 ? 4.249 -5.605 -7.104 1.00 62.84 78 ILE A N 1
ATOM 615 C CA . ILE A 1 78 ? 2.816 -5.448 -7.453 1.00 62.84 78 ILE A CA 1
ATOM 616 C C . ILE A 1 78 ? 2.349 -6.445 -8.527 1.00 62.84 78 ILE A C 1
ATOM 618 O O . ILE A 1 78 ? 2.983 -6.556 -9.612 1.00 62.84 78 ILE A O 1
#

Sequence (78 aa):
MFKLVRGVGSDGQPIVVEIDESKFGKRKYNKGKRVDGVWVVGGVERTPERKMFLLTVPNRNQNTLKLIIDTFVKDGNI

Organism: Rhizopus oryzae (NCBI:txid64495)

pLDDT: mean 83.37, std 6.8, range [62.84, 91.38]

Solvent-accessible surface area (backbone atoms only — not comparable to full-atom values): 4634 Å² total; per-residue (Å²): 118,48,80,45,75,45,49,68,43,99,84,74,45,74,38,38,32,42,35,40,76,47,75,48,48,71,33,65,92,80,42,82,74,64,79,56,60,50,36,32,43,33,37,35,35,78,52,96,82,47,53,68,52,78,42,82,39,97,61,98,42,72,67,54,53,50,51,51,46,46,51,46,38,63,71,56,74,115

InterPro domains:
  IPR053164 IS1016-like transposase [PTHR47163] (5-76)